Protein AF-X1E5P9-F1 (afdb_monomer_lite)

Structure (mmCIF, N/CA/C/O backbone):
data_AF-X1E5P9-F1
#
_entry.id   AF-X1E5P9-F1
#
loop_
_atom_site.group_PDB
_atom_site.id
_atom_site.type_symbol
_atom_site.label_atom_id
_atom_site.label_alt_id
_atom_site.label_comp_id
_atom_site.label_asym_id
_atom_site.label_entity_id
_atom_site.label_seq_id
_atom_site.pdbx_PDB_ins_code
_atom_site.Cartn_x
_atom_site.Cartn_y
_atom_site.Cartn_z
_atom_site.occupancy
_atom_site.B_iso_or_equiv
_atom_site.auth_seq_id
_atom_site.auth_comp_id
_atom_site.auth_asym_id
_atom_site.auth_atom_id
_atom_site.pdbx_PDB_model_num
ATOM 1 N N . MET A 1 1 ? -20.107 -4.560 8.377 1.00 70.88 1 MET A N 1
ATOM 2 C CA . MET A 1 1 ? -19.494 -4.753 7.046 1.00 70.88 1 MET A CA 1
ATOM 3 C C . MET A 1 1 ? -17.991 -4.864 7.237 1.00 70.88 1 MET A C 1
ATOM 5 O O . MET A 1 1 ? -17.494 -4.157 8.102 1.00 70.88 1 MET A O 1
ATOM 9 N N . LYS A 1 2 ? -17.302 -5.767 6.530 1.00 85.81 2 LYS A N 1
ATOM 10 C CA . LYS A 1 2 ? -15.831 -5.798 6.487 1.00 85.81 2 LYS A CA 1
ATOM 11 C C . LYS A 1 2 ? -15.403 -5.180 5.159 1.00 85.81 2 LYS A C 1
ATOM 13 O O . LYS A 1 2 ? -15.930 -5.598 4.131 1.00 85.81 2 LYS A O 1
ATOM 18 N N . ILE A 1 3 ? -14.534 -4.175 5.195 1.00 91.38 3 ILE A N 1
ATOM 19 C CA . ILE A 1 3 ? -14.060 -3.452 4.007 1.00 91.38 3 ILE A CA 1
ATOM 20 C C . ILE A 1 3 ? -12.571 -3.739 3.853 1.00 91.38 3 ILE A C 1
ATOM 22 O O . ILE A 1 3 ? -11.834 -3.696 4.835 1.00 91.38 3 ILE A O 1
ATOM 26 N N . LYS A 1 4 ? -12.143 -4.030 2.628 1.00 94.12 4 LYS A N 1
ATOM 27 C CA . LYS A 1 4 ? -10.730 -4.119 2.279 1.00 94.12 4 LYS A CA 1
ATOM 28 C C . LYS A 1 4 ? -10.382 -2.956 1.363 1.00 94.12 4 LYS A C 1
ATOM 30 O O . LYS A 1 4 ? -11.024 -2.785 0.330 1.00 94.12 4 LYS A O 1
ATOM 35 N N . VAL A 1 5 ? -9.404 -2.162 1.768 1.00 95.00 5 VAL A N 1
ATOM 36 C CA . VAL A 1 5 ? -8.863 -1.045 0.999 1.00 95.00 5 VAL A CA 1
ATOM 37 C C . VAL A 1 5 ? -7.521 -1.495 0.444 1.00 95.00 5 VAL A C 1
ATOM 39 O O . VAL A 1 5 ? -6.617 -1.836 1.205 1.00 95.00 5 VAL A O 1
ATOM 42 N N . VAL A 1 6 ? -7.415 -1.537 -0.881 1.00 95.44 6 VAL A N 1
ATOM 43 C CA . VAL A 1 6 ? -6.174 -1.897 -1.567 1.00 95.44 6 VAL A CA 1
ATOM 44 C C . VAL A 1 6 ? -5.535 -0.621 -2.081 1.00 95.44 6 VAL A C 1
ATOM 46 O O . VAL A 1 6 ? -6.136 0.089 -2.886 1.00 95.44 6 VAL A O 1
ATOM 49 N N . VAL A 1 7 ? -4.326 -0.338 -1.609 1.00 96.19 7 VAL A N 1
ATOM 50 C CA . VAL A 1 7 ? -3.501 0.749 -2.126 1.00 96.19 7 VAL A CA 1
ATOM 51 C C . VAL A 1 7 ? -2.698 0.189 -3.312 1.00 96.19 7 VAL A C 1
ATOM 53 O O . VAL A 1 7 ? -1.899 -0.728 -3.119 1.00 96.19 7 VAL A O 1
ATOM 56 N N . PRO A 1 8 ? -2.887 0.674 -4.551 1.00 95.31 8 PRO A N 1
ATOM 57 C CA . PRO A 1 8 ? -2.297 0.072 -5.751 1.00 95.31 8 PRO A CA 1
ATOM 58 C C . PRO A 1 8 ? -0.829 0.485 -5.959 1.00 95.31 8 PRO A C 1
ATOM 60 O O . PRO A 1 8 ? -0.413 0.819 -7.063 1.00 95.31 8 PRO A O 1
ATOM 63 N N . VAL A 1 9 ? -0.038 0.496 -4.887 1.00 96.44 9 VAL A N 1
ATOM 64 C CA . VAL A 1 9 ? 1.408 0.732 -4.911 1.00 96.44 9 VAL A CA 1
ATOM 65 C C . VAL A 1 9 ? 2.100 -0.182 -3.908 1.00 96.44 9 VAL A C 1
ATOM 67 O O . VAL A 1 9 ? 1.478 -0.737 -3.002 1.00 96.44 9 VAL A O 1
ATOM 70 N N . THR A 1 10 ? 3.407 -0.332 -4.072 1.00 96.38 10 THR A N 1
ATOM 71 C CA . THR A 1 10 ? 4.253 -1.161 -3.199 1.00 96.38 10 THR A CA 1
ATOM 72 C C . THR A 1 10 ? 4.776 -0.417 -1.964 1.00 96.38 10 THR A C 1
ATOM 74 O O . THR A 1 10 ? 5.222 -1.043 -1.000 1.00 96.38 10 THR A O 1
ATOM 77 N N . THR A 1 11 ? 4.717 0.915 -1.978 1.00 97.00 11 THR A N 1
ATOM 78 C CA . THR A 1 11 ? 5.224 1.794 -0.917 1.00 97.00 11 THR A CA 1
ATOM 79 C C . THR A 1 11 ? 4.336 1.732 0.327 1.00 97.00 11 THR A C 1
ATOM 81 O O . THR A 1 11 ? 3.130 1.972 0.260 1.00 97.00 11 THR A O 1
ATOM 84 N N . LYS A 1 12 ? 4.936 1.426 1.483 1.00 95.62 12 LYS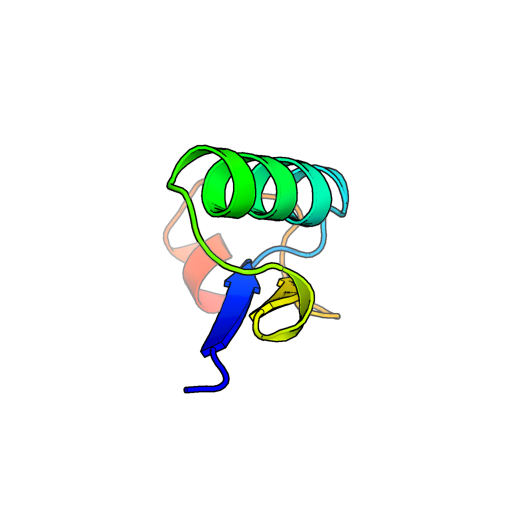 A N 1
ATOM 85 C CA . LYS A 1 12 ? 4.217 1.142 2.738 1.00 95.62 12 LYS A CA 1
ATOM 86 C C . LYS A 1 12 ? 3.659 2.377 3.427 1.00 95.62 12 LYS A C 1
ATOM 88 O O . LYS A 1 12 ? 2.665 2.275 4.141 1.00 95.62 12 LYS A O 1
ATOM 93 N N . GLU A 1 13 ? 4.266 3.531 3.206 1.00 97.00 13 GLU A N 1
ATOM 94 C CA . GLU A 1 13 ? 3.845 4.804 3.781 1.00 97.00 13 GLU A CA 1
ATOM 95 C C . GLU A 1 13 ? 2.394 5.122 3.391 1.00 97.00 13 GLU A C 1
ATOM 97 O O . GLU A 1 13 ? 1.596 5.479 4.256 1.00 97.00 13 GLU A O 1
ATOM 102 N N . PHE A 1 14 ? 2.004 4.840 2.143 1.00 96.00 14 PHE A N 1
ATOM 103 C CA . PHE A 1 14 ? 0.624 5.022 1.691 1.00 96.00 14 PHE A CA 1
ATOM 104 C C . PHE A 1 14 ? -0.371 4.089 2.401 1.00 96.00 14 PHE A C 1
ATOM 106 O O . PHE A 1 14 ? -1.510 4.490 2.633 1.00 96.00 14 PHE A O 1
ATOM 113 N N . GLU A 1 15 ? 0.022 2.868 2.796 1.00 95.44 15 GLU A N 1
ATOM 114 C CA . GLU A 1 15 ? -0.846 1.978 3.593 1.00 95.44 15 GLU A CA 1
ATOM 115 C C . GLU A 1 15 ? -1.136 2.576 4.975 1.00 95.44 15 GLU A C 1
ATOM 117 O O . GLU A 1 15 ? -2.262 2.499 5.472 1.00 95.44 15 GLU A O 1
ATOM 122 N N . ILE A 1 16 ? -0.115 3.171 5.598 1.00 95.50 16 ILE A N 1
ATOM 123 C CA . ILE A 1 16 ? -0.207 3.778 6.929 1.00 95.50 16 ILE A CA 1
ATOM 124 C C . ILE A 1 16 ? -1.066 5.043 6.871 1.00 95.50 16 ILE A C 1
ATOM 126 O O . ILE A 1 16 ? -1.986 5.192 7.677 1.00 95.50 16 ILE A O 1
ATOM 130 N N . GLU A 1 17 ? -0.810 5.921 5.903 1.00 96.75 17 GLU A N 1
ATOM 131 C CA . GLU A 1 17 ? -1.573 7.160 5.722 1.00 96.75 17 GLU A CA 1
ATOM 132 C C . GLU A 1 17 ? -3.045 6.872 5.413 1.00 96.75 17 GLU A C 1
ATOM 134 O O . GLU A 1 17 ? -3.928 7.410 6.081 1.00 96.75 17 GLU A O 1
ATOM 139 N N . THR A 1 18 ? -3.316 5.931 4.502 1.00 95.88 18 THR A N 1
ATOM 140 C CA . THR A 1 18 ? -4.687 5.501 4.177 1.00 95.88 18 THR A CA 1
ATOM 141 C C . THR A 1 18 ? -5.405 4.944 5.411 1.00 95.88 18 THR A C 1
ATOM 143 O O . THR A 1 18 ? -6.590 5.201 5.628 1.00 95.88 18 THR A O 1
ATOM 146 N N . ARG A 1 19 ? -4.700 4.189 6.265 1.00 94.75 19 ARG A N 1
ATOM 147 C CA . ARG A 1 19 ? -5.262 3.646 7.510 1.00 94.75 19 ARG A CA 1
ATOM 148 C C . ARG A 1 19 ? -5.661 4.749 8.492 1.00 94.75 19 ARG A C 1
ATOM 150 O O . ARG A 1 19 ? -6.742 4.665 9.081 1.00 94.75 19 ARG A O 1
ATOM 157 N N . GLU A 1 20 ? -4.822 5.767 8.673 1.00 95.25 20 GLU A N 1
ATOM 158 C CA . GLU A 1 20 ? -5.152 6.901 9.544 1.00 95.25 20 GLU A CA 1
ATOM 159 C C . GLU A 1 20 ? -6.254 7.790 8.944 1.00 95.25 20 GLU A C 1
ATOM 161 O O . GLU A 1 20 ? -7.127 8.246 9.685 1.00 95.25 20 GLU A O 1
ATOM 166 N N . GLU A 1 21 ? -6.301 7.961 7.620 1.00 95.69 21 GLU A N 1
ATOM 167 C CA . GLU A 1 21 ? -7.382 8.685 6.940 1.00 95.69 21 GLU A CA 1
ATOM 168 C C . GLU A 1 21 ? -8.736 8.007 7.175 1.00 95.69 21 GLU A C 1
ATOM 170 O O . GLU A 1 21 ? -9.676 8.631 7.672 1.00 95.69 21 GLU A O 1
ATOM 175 N N . VAL A 1 22 ? -8.825 6.702 6.920 1.00 93.81 22 VAL A N 1
ATOM 176 C CA . VAL A 1 22 ? -10.043 5.915 7.153 1.00 93.81 22 VAL A CA 1
ATOM 177 C C . VAL A 1 22 ? -10.525 6.030 8.604 1.00 93.81 22 VAL A C 1
ATOM 179 O O . VAL A 1 22 ? -11.722 6.177 8.863 1.00 93.81 22 VAL A O 1
ATOM 182 N N . LYS A 1 23 ? -9.599 5.996 9.565 1.00 92.00 23 LYS A N 1
ATOM 183 C CA . LYS A 1 23 ? -9.902 6.181 10.988 1.00 92.00 23 LYS A CA 1
ATOM 184 C C . LYS A 1 23 ? -10.415 7.595 11.279 1.00 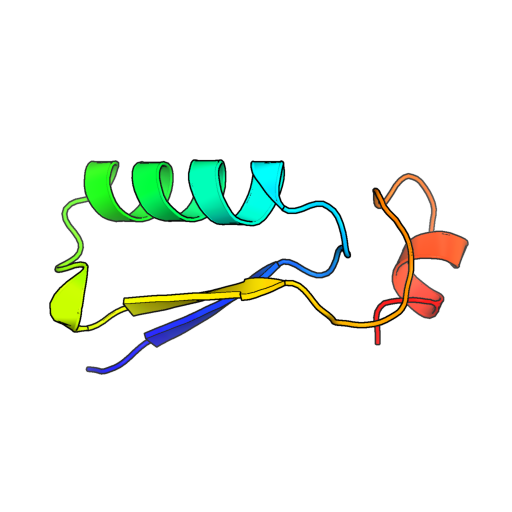92.00 23 LYS A C 1
ATOM 186 O O . LYS A 1 23 ? -11.371 7.741 12.039 1.00 92.00 23 LYS A O 1
ATOM 191 N N . SER A 1 24 ? -9.833 8.622 10.657 1.00 95.06 24 SER A N 1
ATOM 192 C CA . SER A 1 24 ? -10.279 10.017 10.796 1.00 95.06 24 SER A CA 1
ATOM 193 C C . SER A 1 24 ? -11.704 10.249 10.272 1.00 95.06 24 SER A C 1
A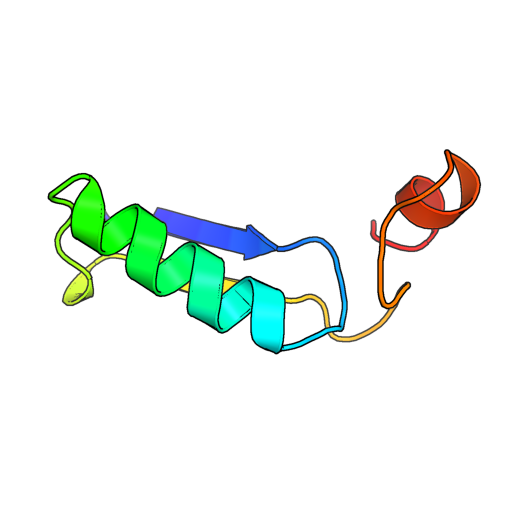TOM 195 O O . SER A 1 24 ? -12.433 11.075 10.818 1.00 95.06 24 SER A O 1
ATOM 197 N N . LEU A 1 25 ? -12.140 9.454 9.288 1.00 93.69 25 LEU A N 1
ATOM 198 C CA . LEU A 1 25 ? -13.498 9.467 8.733 1.00 93.69 25 LEU A CA 1
ATOM 199 C C . LEU A 1 25 ? -14.539 8.767 9.632 1.00 93.69 25 LEU A C 1
ATOM 201 O O . LEU A 1 25 ? -15.712 8.681 9.272 1.00 93.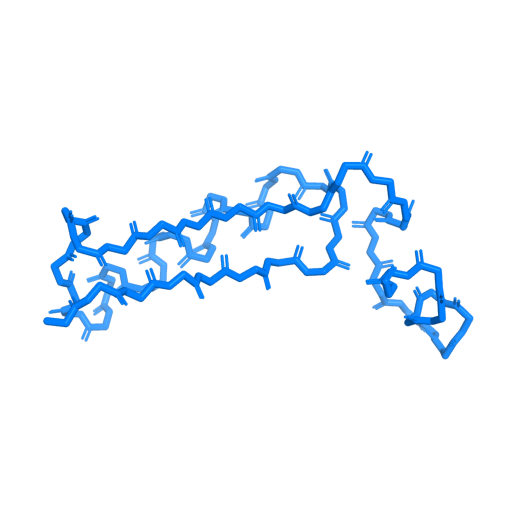69 25 LEU A O 1
ATOM 205 N N . GLY A 1 26 ? -14.135 8.266 10.805 1.00 91.00 26 GLY A N 1
ATOM 206 C CA . GLY A 1 26 ? -15.028 7.644 11.785 1.00 91.00 26 GLY A CA 1
ATOM 207 C C . GLY A 1 26 ? -15.325 6.168 11.520 1.00 91.00 26 GLY A C 1
ATOM 208 O O . GLY A 1 26 ? -16.244 5.609 12.126 1.00 91.00 26 GLY A O 1
ATOM 209 N N . PHE A 1 27 ? -14.566 5.513 10.638 1.00 89.75 27 PHE A N 1
ATOM 210 C CA . PHE A 1 27 ? -14.705 4.077 10.447 1.00 89.75 27 PHE A CA 1
ATOM 211 C C . PHE A 1 27 ? -14.071 3.277 11.591 1.00 89.75 27 PHE A C 1
ATOM 213 O O . PHE A 1 27 ? -13.009 3.600 12.121 1.00 89.75 27 PHE A O 1
ATOM 220 N N . ASP A 1 28 ? -14.714 2.161 11.927 1.00 90.69 28 ASP A N 1
ATOM 221 C CA . ASP A 1 28 ? -14.193 1.178 12.870 1.00 90.69 28 ASP A CA 1
ATOM 222 C C . ASP A 1 28 ? -13.035 0.389 12.238 1.00 90.69 28 ASP A C 1
ATOM 224 O O . ASP A 1 28 ? -13.252 -0.494 11.403 1.00 90.69 28 ASP A O 1
ATOM 228 N N . ILE A 1 29 ? -11.804 0.686 12.664 1.00 88.31 29 ILE A N 1
ATOM 229 C CA . ILE A 1 29 ? -10.588 0.074 12.113 1.00 88.31 29 ILE A CA 1
ATOM 230 C C . ILE A 1 29 ? -10.523 -1.445 12.326 1.00 88.31 29 ILE A C 1
ATOM 232 O O . ILE A 1 29 ? -9.862 -2.143 11.565 1.00 88.31 29 ILE A O 1
ATOM 236 N N . SER A 1 30 ? -11.257 -2.000 13.298 1.00 90.25 30 SER A N 1
ATOM 237 C CA . SER A 1 30 ? -11.333 -3.459 13.482 1.00 90.25 30 SER A CA 1
ATOM 238 C C . SER A 1 30 ? -12.058 -4.172 12.333 1.00 90.25 30 SER A C 1
ATOM 240 O O . SER A 1 30 ? -11.979 -5.394 12.188 1.00 90.25 30 SER A O 1
ATOM 242 N N . LYS A 1 31 ? -12.777 -3.407 11.505 1.00 91.44 31 LYS A N 1
ATOM 243 C CA . LYS A 1 31 ? -13.545 -3.886 10.356 1.00 91.44 31 LYS A CA 1
ATOM 244 C C . LYS A 1 31 ? -12.921 -3.495 9.019 1.00 91.44 31 LYS A C 1
ATOM 246 O O . LYS A 1 31 ? -13.529 -3.794 7.986 1.00 91.44 31 LYS A O 1
ATOM 251 N N . ILE A 1 32 ? -11.752 -2.850 9.033 1.00 92.75 32 ILE A N 1
ATOM 252 C CA . ILE A 1 32 ? -11.071 -2.382 7.828 1.00 92.75 32 ILE A CA 1
ATOM 253 C C . ILE A 1 32 ? -9.667 -2.956 7.751 1.00 92.75 32 ILE A C 1
ATOM 255 O O . ILE A 1 32 ? -8.847 -2.783 8.650 1.00 92.75 32 ILE A O 1
ATOM 259 N N . ASP A 1 33 ? -9.410 -3.622 6.635 1.00 94.88 33 ASP A N 1
ATOM 260 C CA . ASP A 1 33 ? -8.084 -4.074 6.251 1.00 94.88 33 ASP A CA 1
ATOM 261 C C . ASP A 1 33 ? -7.531 -3.134 5.180 1.00 94.88 33 ASP A C 1
ATOM 263 O O . ASP A 1 33 ? -8.223 -2.842 4.206 1.00 94.88 33 ASP A O 1
ATOM 267 N N . VAL A 1 34 ? -6.313 -2.639 5.385 1.00 95.38 34 VAL A N 1
ATOM 268 C CA . VAL A 1 34 ? -5.606 -1.769 4.438 1.00 95.38 34 VAL A CA 1
ATOM 269 C C . VAL A 1 34 ? -4.307 -2.468 4.088 1.00 95.38 34 VAL A C 1
ATOM 271 O O . VAL A 1 34 ? -3.505 -2.726 4.990 1.00 95.38 34 VAL A O 1
ATOM 274 N N . GLU A 1 35 ? -4.116 -2.764 2.807 1.00 96.00 35 GLU A N 1
ATOM 275 C CA . GLU A 1 35 ? -2.902 -3.392 2.285 1.00 96.00 35 GLU A CA 1
ATOM 276 C C . GLU A 1 35 ? -2.504 -2.785 0.940 1.00 96.00 35 GLU A C 1
ATOM 278 O O . GLU A 1 35 ? -3.351 -2.345 0.164 1.00 96.00 35 GLU A O 1
ATOM 283 N N . GLY A 1 36 ? -1.209 -2.798 0.656 1.00 95.94 36 GLY A N 1
ATOM 284 C CA . GLY A 1 36 ? -0.647 -2.507 -0.650 1.00 95.94 36 GLY A CA 1
ATOM 285 C C . GLY A 1 36 ? -0.363 -3.780 -1.437 1.00 95.94 36 GLY A C 1
ATOM 286 O O . GLY A 1 36 ? -0.334 -4.896 -0.901 1.00 95.94 36 GLY A O 1
ATOM 287 N N . ILE A 1 37 ? -0.133 -3.611 -2.734 1.00 95.25 37 ILE A N 1
ATOM 288 C CA . ILE A 1 37 ? 0.236 -4.710 -3.629 1.00 95.25 37 ILE A CA 1
ATOM 289 C C . ILE A 1 37 ? 1.690 -5.148 -3.397 1.00 95.25 37 ILE A C 1
ATOM 291 O O . ILE A 1 37 ? 2.543 -4.382 -2.953 1.00 95.25 37 ILE A O 1
ATOM 295 N N . LYS A 1 38 ? 1.994 -6.415 -3.698 1.00 94.25 38 LYS A N 1
ATOM 296 C CA . LYS A 1 38 ? 3.338 -6.992 -3.480 1.00 94.25 38 LYS A CA 1
ATOM 297 C C . LYS A 1 38 ? 4.333 -6.678 -4.597 1.00 94.25 38 LYS A C 1
ATOM 299 O O . LYS A 1 38 ? 5.537 -6.738 -4.367 1.00 94.25 38 LYS A O 1
ATOM 304 N 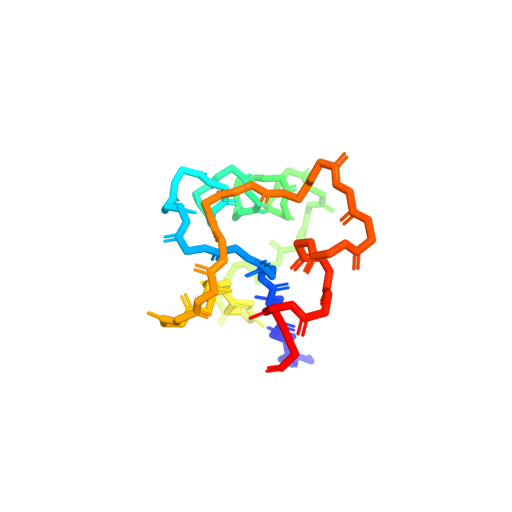N . TYR A 1 39 ? 3.828 -6.406 -5.795 1.00 93.69 39 TYR A N 1
ATOM 305 C CA . TYR A 1 39 ? 4.597 -6.166 -7.013 1.00 93.69 39 TYR A CA 1
ATOM 306 C C . TYR A 1 39 ? 3.920 -5.039 -7.788 1.00 93.69 39 TYR A C 1
ATOM 308 O O . TYR A 1 39 ? 2.705 -4.904 -7.693 1.00 93.69 39 TYR A O 1
ATOM 316 N N . GLY A 1 40 ? 4.693 -4.250 -8.528 1.00 94.12 40 GLY A N 1
ATOM 317 C CA . GLY A 1 40 ? 4.206 -3.069 -9.238 1.00 94.12 40 GLY A CA 1
ATOM 318 C C . GLY A 1 40 ? 5.135 -1.885 -9.002 1.00 94.12 40 GLY A C 1
ATOM 319 O O . GLY A 1 40 ? 6.329 -2.070 -8.746 1.00 94.12 40 GLY A O 1
ATOM 320 N N . THR A 1 41 ? 4.597 -0.674 -9.075 1.00 96.56 41 THR A N 1
ATOM 321 C CA . THR A 1 41 ? 5.369 0.555 -8.872 1.00 96.56 41 THR A CA 1
ATOM 322 C C . THR A 1 41 ? 5.310 1.047 -7.424 1.00 96.56 41 THR A C 1
ATOM 324 O O . THR A 1 41 ? 4.496 0.607 -6.605 1.00 96.56 41 THR A O 1
ATOM 327 N N . ALA A 1 42 ? 6.235 1.941 -7.076 1.00 96.19 42 ALA A N 1
ATOM 328 C CA . ALA A 1 42 ? 6.281 2.602 -5.771 1.00 96.19 42 ALA A CA 1
ATOM 329 C C . ALA A 1 42 ? 5.290 3.781 -5.680 1.00 96.19 42 ALA A C 1
ATOM 331 O O . ALA A 1 42 ? 4.799 4.099 -4.599 1.00 96.19 42 ALA A O 1
ATOM 332 N N . SER A 1 43 ? 4.979 4.403 -6.814 1.00 96.44 43 SER A N 1
ATOM 333 C CA . SER A 1 43 ? 4.006 5.481 -6.982 1.00 96.44 43 SER A CA 1
ATOM 334 C C . SER A 1 43 ? 3.325 5.335 -8.345 1.00 96.44 43 SER A C 1
ATOM 336 O O . SER A 1 43 ? 3.838 4.650 -9.234 1.00 96.44 43 SER A O 1
ATOM 338 N N . ILE A 1 44 ? 2.155 5.950 -8.510 1.00 96.12 44 ILE A N 1
ATOM 339 C CA . ILE A 1 44 ? 1.468 6.036 -9.802 1.00 96.12 44 ILE A CA 1
ATOM 340 C C . ILE A 1 44 ? 1.628 7.461 -10.319 1.00 96.12 44 ILE A C 1
ATOM 342 O O . ILE A 1 44 ? 1.076 8.394 -9.739 1.00 96.12 44 ILE A O 1
ATOM 346 N N . GLU A 1 45 ? 2.377 7.627 -11.406 1.00 96.62 45 GLU A N 1
ATOM 347 C CA . GLU A 1 45 ? 2.686 8.942 -11.988 1.00 96.62 45 GLU A CA 1
ATOM 348 C C . GLU A 1 45 ? 2.378 8.995 -13.491 1.00 96.62 45 GLU A C 1
ATOM 350 O O . GLU A 1 45 ? 2.462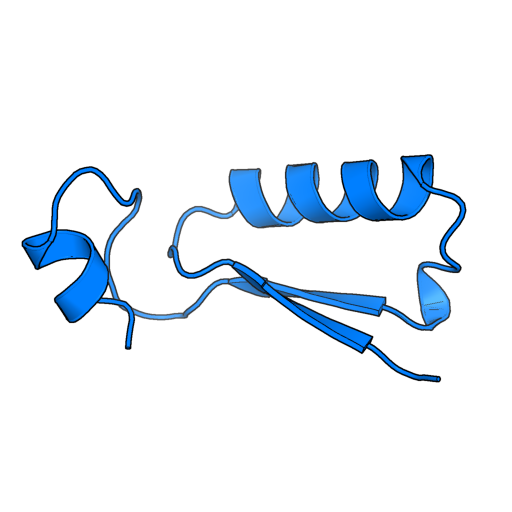 10.040 -14.138 1.00 96.62 45 GLU A O 1
ATOM 355 N N . SER A 1 46 ? 1.982 7.861 -14.062 1.00 97.31 46 SER A N 1
ATOM 356 C CA . SER A 1 46 ? 1.649 7.706 -15.464 1.00 97.31 46 SER A CA 1
ATOM 357 C C . SER A 1 46 ? 0.713 6.519 -15.687 1.00 97.31 46 SER A C 1
ATOM 359 O O . SER A 1 46 ? 0.565 5.630 -14.851 1.00 97.31 46 SER A O 1
ATOM 361 N N . ARG A 1 47 ? 0.148 6.443 -16.897 1.00 96.56 47 ARG A N 1
ATOM 362 C CA . ARG A 1 47 ? -0.643 5.283 -17.346 1.00 96.56 47 ARG A CA 1
ATOM 363 C C . ARG A 1 47 ? 0.164 3.985 -17.415 1.00 96.56 47 ARG A C 1
ATOM 365 O O . ARG A 1 47 ? -0.420 2.907 -17.439 1.00 96.56 47 ARG A O 1
ATOM 372 N N . TYR A 1 48 ? 1.489 4.083 -17.521 1.00 94.56 48 TYR A N 1
ATOM 373 C CA . TYR A 1 48 ? 2.353 2.908 -17.498 1.00 94.56 48 TYR A CA 1
ATOM 374 C C . TYR A 1 48 ? 2.422 2.320 -16.085 1.00 94.56 48 TYR A C 1
ATOM 376 O O . TYR A 1 48 ? 2.324 1.108 -15.933 1.00 94.56 48 TYR A O 1
ATOM 384 N N . ASP A 1 49 ? 2.485 3.172 -15.061 1.00 96.19 49 ASP A N 1
ATOM 385 C CA . ASP A 1 49 ? 2.486 2.734 -13.662 1.00 96.19 49 ASP A CA 1
ATOM 386 C C . ASP A 1 49 ? 1.148 2.091 -13.286 1.00 96.19 49 ASP A C 1
ATOM 388 O O . ASP A 1 49 ? 1.126 1.021 -12.686 1.00 96.19 49 ASP A O 1
ATOM 392 N N . GLU A 1 50 ? 0.030 2.673 -13.739 1.00 94.44 50 GLU A N 1
ATOM 393 C CA . GLU A 1 50 ? -1.306 2.078 -13.574 1.00 94.44 50 GLU A CA 1
ATOM 394 C C . GLU A 1 50 ? -1.389 0.659 -14.159 1.00 94.44 50 GLU A C 1
ATOM 396 O O . GLU A 1 50 ? -1.955 -0.235 -13.535 1.00 94.44 50 GLU A O 1
ATOM 401 N N . LEU A 1 51 ? -0.798 0.436 -15.341 1.00 94.81 51 LEU A N 1
ATOM 402 C CA . LEU A 1 51 ? -0.762 -0.878 -15.992 1.00 94.81 51 LEU A CA 1
ATOM 403 C C . LEU A 1 51 ? 0.080 -1.898 -15.209 1.00 94.81 51 LEU A C 1
ATOM 405 O O . LEU A 1 51 ? -0.186 -3.094 -15.271 1.00 94.81 51 LEU A O 1
ATOM 409 N N . LEU A 1 52 ? 1.117 -1.450 -14.501 1.00 92.62 52 LEU A N 1
ATOM 410 C CA . LEU A 1 52 ? 1.988 -2.327 -13.716 1.00 92.62 52 LEU A CA 1
ATOM 411 C C . LEU A 1 52 ? 1.395 -2.707 -12.350 1.00 92.62 52 LEU A C 1
ATOM 413 O O . LEU A 1 52 ? 1.920 -3.617 -11.708 1.00 92.62 52 LEU A O 1
ATOM 417 N N . CYS A 1 53 ? 0.323 -2.039 -11.919 1.00 89.12 53 CYS A N 1
ATOM 418 C CA . CYS A 1 53 ? -0.308 -2.217 -10.608 1.00 89.12 53 CYS A CA 1
ATOM 419 C C . CYS A 1 53 ? -1.651 -2.979 -10.643 1.00 89.12 53 CYS A C 1
ATOM 421 O O . CYS A 1 53 ? -2.421 -2.895 -9.683 1.00 89.12 53 CYS A O 1
ATOM 423 N N . THR A 1 54 ? -1.939 -3.705 -11.731 1.00 65.94 54 THR A N 1
ATOM 424 C CA . THR A 1 54 ? -3.120 -4.591 -11.888 1.00 65.94 54 THR A CA 1
ATOM 425 C C . THR A 1 54 ? -2.977 -5.980 -11.282 1.00 65.94 54 THR A C 1
ATOM 427 O O . THR A 1 54 ? -1.859 -6.541 -11.311 1.00 65.94 54 THR A O 1
#

Organism: NCBI:txid412755

Radius of gyration: 12.12 Å; chains: 1; bounding box: 26×17×31 Å

Foldseek 3Di:
DAEEAEDLAQACVVQVVVLVVCVVVVDDSVRYHGYYDNWAHRDDDDPVSVVRSD

Sequence (54 aa):
MKIKVVVPVTTKEFEIETREEVKSLGFDISKIDVEGIKYGTASIESRYDELLCT

Secondary structure (DSSP, 8-state):
--EEEEESSS-HHHHHHHHHHHHHTT--GGGEEEEE-SSS-SS--SHHHHHHT-

pLDDT: mean 93.4, std 5.49, range [65.94, 97.31]